Protein AF-A0A525K604-F1 (afdb_monomer)

Nearest PDB structures (foldseek):
  2cpt-assembly1_A  TM=3.201E-01  e=4.613E+00  Homo sapiens

Sequence (77 aa):
MVPLAAESAPVMWKRNLEVYEAAVRLATSGKMRGWESIREKLVQKGYRRVPDLLQGDKIRTVLDICCKAARDKKTEG

pLDDT: mean 70.15, std 12.9, range [40.34, 83.81]

Mean predicted aligned error: 10.95 Å

Solvent-accessible surface area (backbone atoms only — not comparable to full-atom values): 4435 Å² total; per-residue (Å²): 139,78,84,79,82,88,78,81,85,63,76,67,55,57,61,50,47,55,52,49,53,52,40,48,53,42,16,53,62,35,80,31,94,31,45,66,56,38,43,52,53,40,43,74,73,65,41,82,60,42,70,71,64,54,59,39,66,68,51,37,50,52,32,36,50,35,13,50,55,22,40,56,65,58,70,78,109

Structure (mmCIF, N/CA/C/O backbone):
data_AF-A0A525K604-F1
#
_entry.id   AF-A0A525K604-F1
#
loop_
_atom_site.group_PDB
_atom_site.id
_atom_site.type_symbol
_atom_site.label_atom_id
_atom_site.label_alt_id
_atom_site.label_comp_id
_atom_site.label_asym_id
_atom_site.label_entity_id
_atom_site.label_seq_id
_atom_site.pdbx_PDB_ins_code
_atom_site.Cartn_x
_atom_site.Cartn_y
_atom_site.Cartn_z
_atom_site.occupancy
_atom_site.B_iso_or_equiv
_atom_site.auth_seq_id
_atom_site.auth_comp_id
_atom_site.auth_asym_id
_atom_site.auth_atom_id
_atom_site.pdbx_PDB_model_num
ATOM 1 N N . MET A 1 1 ? 31.483 20.692 -27.817 1.00 40.34 1 MET A N 1
ATOM 2 C CA . MET A 1 1 ? 30.079 20.708 -27.354 1.00 40.34 1 MET A CA 1
ATOM 3 C C . MET A 1 1 ? 29.591 19.268 -27.414 1.00 40.34 1 MET A C 1
ATOM 5 O O . MET A 1 1 ? 29.347 18.773 -28.502 1.00 40.34 1 MET A O 1
ATOM 9 N N . VAL A 1 2 ? 29.638 18.545 -26.293 1.00 46.19 2 VAL A N 1
ATOM 10 C CA . VAL A 1 2 ? 29.346 17.100 -26.249 1.00 46.19 2 VAL A CA 1
ATOM 11 C C . VAL A 1 2 ? 27.947 16.934 -25.656 1.00 46.19 2 VAL A C 1
ATOM 13 O O . VAL A 1 2 ? 27.737 17.420 -24.543 1.00 46.19 2 VAL A O 1
ATOM 16 N N . PRO A 1 3 ? 26.977 16.323 -26.356 1.00 48.22 3 PRO A N 1
ATOM 17 C CA . PRO A 1 3 ? 25.690 16.045 -25.751 1.00 48.22 3 PRO A CA 1
ATOM 18 C C . PRO A 1 3 ? 25.853 14.932 -24.714 1.00 48.22 3 PRO A C 1
ATOM 20 O O . PRO A 1 3 ? 26.353 13.841 -24.981 1.00 48.22 3 PRO A O 1
ATOM 23 N N . LEU A 1 4 ? 25.451 15.296 -23.502 1.00 47.09 4 LEU A N 1
ATOM 24 C CA . LEU A 1 4 ? 25.302 14.495 -22.303 1.00 47.09 4 LEU A CA 1
ATOM 25 C C . LEU A 1 4 ? 24.381 13.300 -22.596 1.00 47.09 4 LEU A C 1
ATOM 27 O O . LEU A 1 4 ? 23.160 13.421 -22.523 1.00 47.09 4 LEU A O 1
ATOM 31 N N . ALA A 1 5 ? 24.962 12.148 -22.928 1.00 48.12 5 ALA A N 1
ATOM 32 C CA . ALA A 1 5 ? 24.253 10.874 -22.934 1.00 48.12 5 ALA A CA 1
ATOM 33 C C . ALA A 1 5 ? 23.946 10.471 -21.481 1.00 48.12 5 ALA A C 1
ATOM 35 O O . ALA A 1 5 ? 24.621 9.648 -20.868 1.00 48.12 5 ALA A O 1
ATOM 36 N N . ALA A 1 6 ? 22.926 11.109 -20.911 1.00 49.62 6 ALA A N 1
ATOM 37 C CA . ALA A 1 6 ? 22.271 10.716 -19.673 1.00 49.62 6 ALA A CA 1
ATOM 38 C C . ALA A 1 6 ? 21.326 9.538 -19.953 1.00 49.62 6 ALA A C 1
ATOM 40 O O . ALA A 1 6 ? 20.116 9.641 -19.780 1.00 49.62 6 ALA A O 1
ATOM 41 N N . GLU A 1 7 ? 21.856 8.421 -20.443 1.00 52.44 7 GLU A N 1
ATOM 42 C CA . GLU A 1 7 ? 21.034 7.279 -20.840 1.00 52.44 7 GLU A CA 1
ATOM 43 C C . GLU A 1 7 ? 21.646 5.981 -20.337 1.00 52.44 7 GLU A C 1
ATOM 45 O O . GLU A 1 7 ? 22.173 5.187 -21.106 1.00 52.44 7 GLU A O 1
ATOM 50 N N . SER A 1 8 ? 21.585 5.763 -19.021 1.00 54.19 8 SER A N 1
ATOM 51 C CA . SER A 1 8 ? 21.399 4.432 -18.423 1.00 54.19 8 SER A CA 1
ATOM 52 C C . SER A 1 8 ? 21.193 4.558 -16.909 1.00 54.19 8 SER A C 1
ATOM 54 O O . SER A 1 8 ? 22.111 4.911 -16.182 1.00 54.19 8 SER A O 1
ATOM 56 N N . ALA A 1 9 ? 19.974 4.216 -16.468 1.00 55.19 9 ALA A N 1
ATOM 57 C CA . ALA A 1 9 ? 19.377 4.324 -15.121 1.00 55.19 9 ALA A CA 1
ATOM 58 C C . ALA A 1 9 ? 18.781 5.717 -14.791 1.00 55.19 9 ALA A C 1
ATOM 60 O O . ALA A 1 9 ? 19.532 6.681 -14.707 1.00 55.19 9 ALA A O 1
ATOM 61 N N . PRO A 1 10 ? 17.437 5.861 -14.609 1.00 47.31 10 PRO A N 1
ATOM 62 C CA . PRO A 1 10 ? 16.588 4.962 -13.823 1.00 47.31 10 PRO A CA 1
ATOM 63 C C . PRO A 1 10 ? 15.164 4.758 -14.398 1.00 47.31 10 PRO A C 1
ATOM 65 O O . PRO A 1 10 ? 14.158 5.146 -13.800 1.00 47.31 10 PRO A O 1
ATOM 68 N N . VAL A 1 11 ? 15.024 4.101 -15.551 1.00 46.34 11 VAL A N 1
ATOM 69 C CA . VAL A 1 11 ? 13.684 3.725 -16.063 1.00 46.34 11 VAL A CA 1
ATOM 70 C C . VAL A 1 11 ? 12.956 2.728 -15.148 1.00 46.34 11 VAL A C 1
ATOM 72 O O . VAL A 1 11 ? 11.727 2.671 -15.156 1.00 46.34 11 VAL A O 1
ATOM 75 N N . MET A 1 12 ? 13.684 1.978 -14.307 1.00 47.50 12 MET A N 1
ATOM 76 C CA . MET A 1 12 ? 13.060 1.079 -13.328 1.00 47.50 12 MET A CA 1
ATOM 77 C C . MET A 1 12 ? 12.378 1.821 -12.174 1.00 47.50 12 MET A C 1
ATOM 79 O O . MET A 1 12 ? 11.305 1.392 -11.762 1.00 47.50 12 MET A O 1
ATOM 83 N N . TRP A 1 13 ? 12.931 2.934 -11.674 1.00 51.06 13 TRP A N 1
ATOM 84 C CA . TRP A 1 13 ? 12.330 3.627 -10.527 1.00 51.06 13 TRP A CA 1
ATOM 85 C C . TRP A 1 13 ? 11.034 4.345 -10.874 1.00 51.06 13 TRP A C 1
ATOM 87 O O . TRP A 1 13 ? 10.110 4.266 -10.078 1.00 51.06 13 TRP A O 1
ATOM 97 N N . LYS A 1 14 ? 10.909 4.972 -12.052 1.00 57.16 14 LYS A N 1
ATOM 98 C CA . LYS A 1 14 ? 9.664 5.673 -12.430 1.00 57.16 14 LYS A CA 1
ATOM 99 C C . LYS A 1 14 ? 8.460 4.729 -12.481 1.00 57.16 14 LYS A C 1
ATOM 101 O O . LYS A 1 14 ? 7.461 4.985 -11.824 1.00 57.16 14 LYS A O 1
ATOM 106 N N . ARG A 1 15 ? 8.596 3.582 -13.158 1.00 58.88 15 ARG A N 1
ATOM 107 C CA . ARG A 1 15 ? 7.520 2.574 -13.235 1.00 58.88 15 ARG A CA 1
ATOM 108 C C . ARG A 1 15 ? 7.211 1.945 -11.876 1.00 58.88 15 ARG A C 1
ATOM 110 O O . ARG A 1 15 ? 6.065 1.618 -11.593 1.00 58.88 15 ARG A O 1
ATOM 117 N N . ASN A 1 16 ? 8.225 1.786 -11.028 1.00 67.44 16 ASN A N 1
ATOM 118 C CA . ASN A 1 16 ? 8.046 1.296 -9.664 1.00 67.44 16 ASN A CA 1
ATOM 119 C C . ASN A 1 16 ? 7.354 2.340 -8.766 1.00 67.44 16 ASN A C 1
ATOM 121 O O . ASN A 1 16 ? 6.528 1.974 -7.935 1.00 67.44 16 ASN A O 1
ATOM 125 N N . LEU A 1 17 ? 7.640 3.630 -8.963 1.00 72.00 17 LEU A N 1
ATOM 126 C CA . LEU A 1 17 ? 7.003 4.733 -8.247 1.00 72.00 17 LEU A CA 1
ATOM 127 C C . LEU A 1 17 ? 5.512 4.815 -8.582 1.00 72.00 17 LEU A C 1
ATOM 129 O O . LEU A 1 17 ? 4.699 4.910 -7.674 1.00 72.00 17 LEU A O 1
ATOM 133 N N . GLU A 1 18 ? 5.144 4.677 -9.858 1.00 76.19 18 GLU A N 1
ATOM 134 C CA . GLU A 1 18 ? 3.738 4.667 -10.286 1.00 76.19 18 GLU A CA 1
ATOM 135 C C . GLU A 1 18 ? 2.951 3.510 -9.653 1.00 76.19 18 GLU A C 1
ATOM 137 O O . GLU A 1 18 ? 1.811 3.685 -9.219 1.00 76.19 18 GLU A O 1
ATOM 142 N N . VAL A 1 19 ? 3.569 2.326 -9.551 1.00 76.94 19 VAL A N 1
ATOM 143 C CA . VAL A 1 19 ? 2.980 1.169 -8.856 1.00 76.94 19 VAL A CA 1
ATOM 144 C C . VAL A 1 19 ? 2.809 1.461 -7.368 1.00 76.94 19 VAL A C 1
ATOM 146 O O . VAL A 1 19 ? 1.759 1.151 -6.807 1.00 76.94 19 VAL A O 1
ATOM 149 N N . TYR A 1 20 ? 3.815 2.064 -6.732 1.00 76.62 20 TYR A N 1
ATOM 150 C CA . TYR A 1 20 ? 3.762 2.432 -5.321 1.00 76.62 20 TYR A CA 1
ATOM 151 C C . TYR A 1 20 ? 2.700 3.504 -5.048 1.00 76.62 20 TYR A C 1
ATOM 153 O O . TYR A 1 20 ? 1.885 3.341 -4.147 1.00 76.62 20 TYR A O 1
ATOM 161 N N . GLU A 1 21 ? 2.631 4.559 -5.857 1.00 80.88 21 GLU A N 1
ATOM 162 C CA . GLU A 1 21 ? 1.595 5.587 -5.754 1.00 80.88 21 GLU A CA 1
ATOM 163 C C . GLU A 1 21 ? 0.198 5.004 -5.956 1.00 80.88 21 GLU A C 1
ATOM 165 O O . GLU A 1 21 ? -0.720 5.312 -5.193 1.00 80.88 21 GLU A O 1
ATOM 170 N N . ALA A 1 22 ? 0.019 4.131 -6.950 1.00 82.69 22 ALA A N 1
ATOM 171 C CA . ALA A 1 22 ? -1.248 3.446 -7.159 1.00 82.69 22 ALA A CA 1
ATOM 172 C C . ALA A 1 22 ? -1.603 2.547 -5.962 1.00 82.69 22 ALA A C 1
ATOM 174 O O . ALA A 1 22 ? -2.768 2.508 -5.557 1.00 82.69 22 ALA A O 1
ATOM 175 N N . ALA A 1 23 ? -0.613 1.875 -5.363 1.00 80.50 23 ALA A N 1
ATOM 176 C CA . ALA A 1 23 ? -0.787 1.077 -4.155 1.00 80.50 23 ALA A CA 1
ATOM 177 C C . ALA A 1 23 ? -1.238 1.936 -2.967 1.00 80.50 23 ALA A C 1
ATOM 179 O O . ALA A 1 23 ? -2.233 1.614 -2.318 1.00 80.50 23 ALA A O 1
ATOM 180 N N . VAL A 1 24 ? -0.558 3.059 -2.729 1.00 80.38 24 VAL A N 1
ATOM 181 C CA . VAL A 1 24 ? -0.883 4.006 -1.657 1.00 80.38 24 VAL A CA 1
ATOM 182 C C . VAL A 1 24 ? -2.268 4.607 -1.875 1.00 80.38 24 VAL A C 1
ATOM 184 O O . VAL A 1 24 ? -3.073 4.598 -0.954 1.00 80.38 24 VAL A O 1
ATOM 187 N N . ARG A 1 25 ? -2.625 5.037 -3.093 1.00 83.81 25 ARG A N 1
ATOM 188 C CA . ARG A 1 25 ? -3.986 5.531 -3.388 1.00 83.81 25 ARG A CA 1
ATOM 189 C C . ARG A 1 25 ? -5.062 4.485 -3.088 1.00 83.81 25 ARG A C 1
ATOM 191 O O . ARG A 1 25 ? -6.125 4.830 -2.575 1.00 83.81 25 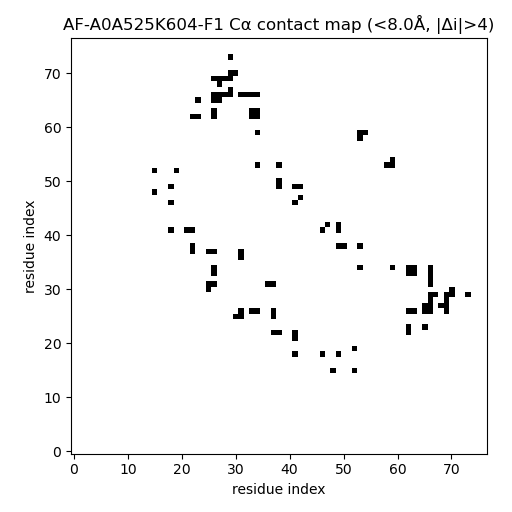ARG A O 1
ATOM 198 N N . LEU A 1 26 ? -4.805 3.213 -3.400 1.00 82.12 26 LEU A N 1
ATOM 199 C CA . LEU A 1 26 ? -5.728 2.119 -3.085 1.00 82.12 26 LEU A CA 1
A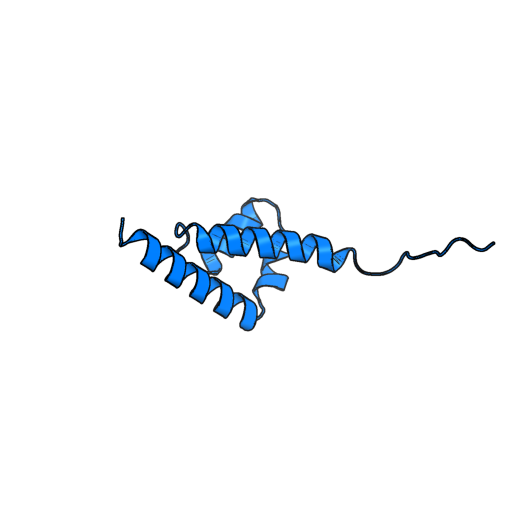TOM 200 C C . LEU A 1 26 ? -5.816 1.845 -1.578 1.00 82.12 26 LEU A C 1
ATOM 202 O O . LEU A 1 26 ? -6.920 1.589 -1.093 1.00 82.12 26 LEU A O 1
ATOM 206 N N . ALA A 1 27 ? -4.698 1.942 -0.853 1.00 81.81 27 ALA A 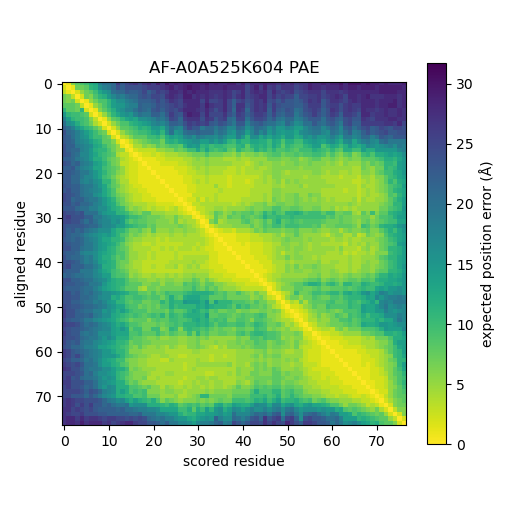N 1
ATOM 207 C CA . ALA A 1 27 ? -4.663 1.841 0.605 1.00 81.81 27 ALA A CA 1
ATOM 208 C C . ALA A 1 27 ? -5.467 2.974 1.256 1.00 81.81 27 ALA A C 1
ATOM 210 O O . ALA A 1 27 ? -6.376 2.717 2.043 1.00 81.81 27 ALA A O 1
ATOM 211 N N . THR A 1 28 ? -5.212 4.217 0.840 1.00 79.31 28 THR A N 1
ATOM 212 C CA . THR A 1 28 ? -5.874 5.426 1.348 1.00 79.31 28 THR A CA 1
ATOM 213 C C . THR A 1 28 ? -7.359 5.485 0.990 1.00 79.31 28 THR A C 1
ATOM 215 O O . THR A 1 28 ? -8.143 6.117 1.687 1.00 79.31 28 THR A O 1
ATOM 218 N N . SER A 1 29 ? -7.795 4.789 -0.065 1.00 79.75 29 SER A N 1
ATOM 219 C CA . SER A 1 29 ? -9.220 4.687 -0.401 1.00 79.75 29 SER A CA 1
ATOM 220 C C . SER A 1 29 ? -10.038 3.925 0.656 1.00 79.75 29 SER A C 1
ATOM 222 O O . SER A 1 29 ? -11.270 3.936 0.569 1.00 79.75 29 SER A O 1
ATOM 224 N N . GLY A 1 30 ? -9.399 3.188 1.577 1.00 70.38 30 GLY A N 1
ATOM 225 C CA . GLY A 1 30 ? -10.077 2.405 2.619 1.00 70.38 30 GLY A CA 1
ATOM 226 C C . GLY A 1 30 ? -10.943 1.256 2.082 1.00 70.38 30 GLY A C 1
ATOM 227 O O . GLY A 1 30 ? -11.681 0.626 2.831 1.00 70.38 30 GLY A O 1
ATOM 228 N N . LYS A 1 31 ? -10.883 0.979 0.770 1.00 75.25 31 LYS A N 1
ATOM 229 C CA . LYS A 1 31 ? -11.613 -0.117 0.103 1.00 75.25 31 LYS A CA 1
ATOM 230 C C . LYS A 1 31 ? -10.880 -1.457 0.191 1.00 75.25 31 LYS A C 1
ATOM 232 O O . LYS A 1 31 ? -11.443 -2.476 -0.190 1.00 75.25 31 LYS A O 1
ATOM 237 N N . MET A 1 32 ? -9.623 -1.449 0.624 1.00 77.62 32 MET A N 1
ATOM 238 C CA . MET A 1 32 ? -8.753 -2.623 0.659 1.00 77.62 32 MET A CA 1
ATOM 239 C C . MET A 1 32 ? -8.561 -3.084 2.101 1.00 77.62 32 MET A C 1
ATOM 241 O O . MET A 1 32 ? -8.316 -2.261 2.981 1.00 77.62 32 MET A O 1
ATOM 245 N N . ARG A 1 33 ? -8.664 -4.398 2.343 1.00 72.25 33 ARG A N 1
ATOM 246 C CA . ARG A 1 33 ? -8.464 -4.982 3.683 1.00 72.25 33 ARG A CA 1
ATOM 247 C C . ARG A 1 33 ? -6.992 -5.028 4.095 1.00 72.25 33 ARG A C 1
ATOM 249 O O . ARG A 1 33 ? -6.737 -5.062 5.291 1.00 72.25 33 ARG A O 1
ATOM 256 N N . GLY A 1 34 ? -6.069 -4.998 3.135 1.00 77.19 34 GLY A N 1
ATOM 257 C CA . GLY A 1 34 ? -4.629 -5.001 3.373 1.00 77.19 34 GLY A CA 1
ATOM 258 C C . GLY A 1 34 ? -3.823 -4.943 2.074 1.00 77.19 34 GLY A C 1
ATOM 259 O O . GLY A 1 34 ? -4.381 -4.857 0.973 1.00 77.19 34 GLY A O 1
ATOM 260 N N . TRP A 1 35 ? -2.498 -5.013 2.211 1.00 78.25 35 TRP A N 1
ATOM 261 C CA . TRP A 1 35 ? -1.544 -4.928 1.100 1.00 78.25 35 TRP A CA 1
ATOM 262 C C . TRP A 1 35 ? -1.726 -6.038 0.047 1.00 78.25 35 TRP A C 1
ATOM 264 O O . TRP A 1 35 ? -1.460 -5.806 -1.131 1.00 78.25 35 TRP A O 1
ATOM 274 N N . GLU A 1 36 ? -2.242 -7.211 0.429 1.00 80.19 36 GLU A N 1
ATOM 275 C CA . GLU A 1 36 ? -2.526 -8.324 -0.489 1.00 80.19 36 GLU A CA 1
ATOM 276 C C . GLU A 1 36 ? -3.629 -7.982 -1.501 1.00 80.19 36 GLU A C 1
ATOM 278 O O . GLU A 1 36 ? -3.460 -8.199 -2.700 1.00 80.19 36 GLU A O 1
ATOM 283 N N . SER A 1 37 ? -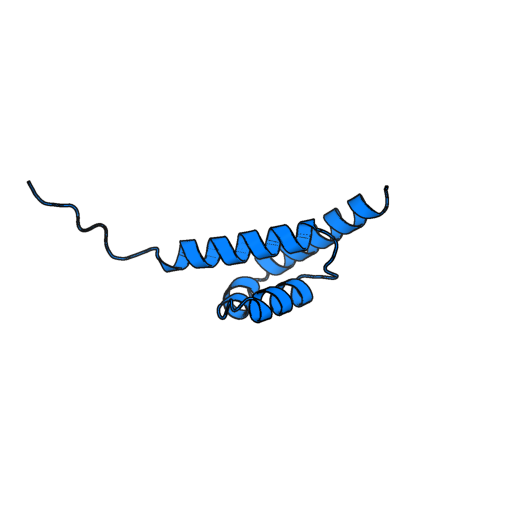4.726 -7.358 -1.053 1.00 82.81 37 SER A N 1
ATOM 284 C CA . SER A 1 37 ? -5.808 -6.914 -1.948 1.00 82.81 37 SER A CA 1
ATOM 285 C C . SER A 1 37 ? -5.339 -5.806 -2.894 1.00 82.81 37 SER A C 1
ATOM 287 O O . SER A 1 37 ? -5.749 -5.737 -4.053 1.00 82.81 37 SER A O 1
ATOM 289 N N . ILE A 1 38 ? -4.447 -4.938 -2.409 1.00 82.19 38 ILE A N 1
ATOM 290 C CA . ILE A 1 38 ? -3.817 -3.895 -3.222 1.00 82.19 38 ILE A CA 1
ATOM 291 C C . ILE A 1 38 ? -2.929 -4.535 -4.290 1.00 82.19 38 ILE A C 1
ATOM 293 O O . ILE A 1 38 ? -3.019 -4.164 -5.462 1.00 82.19 38 ILE A O 1
ATOM 297 N N . ARG A 1 39 ? -2.119 -5.529 -3.904 1.00 80.56 39 ARG A N 1
ATOM 298 C CA . ARG A 1 39 ? -1.278 -6.298 -4.822 1.00 80.56 39 ARG A CA 1
ATOM 299 C C . ARG A 1 39 ? -2.110 -6.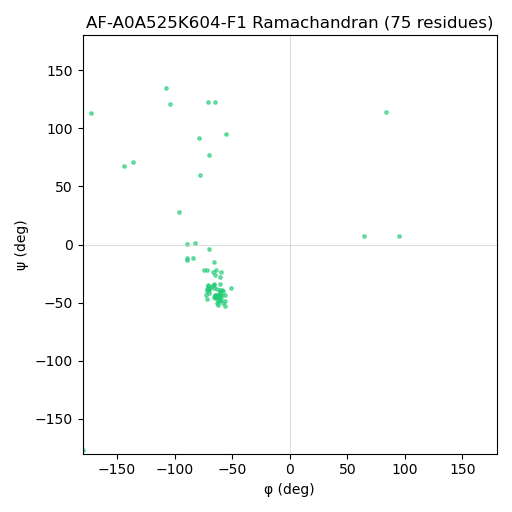927 -5.931 1.00 80.56 39 ARG A C 1
ATOM 301 O O . ARG A 1 39 ? -1.797 -6.721 -7.099 1.00 80.56 39 ARG A O 1
ATOM 308 N N . GLU A 1 40 ? -3.164 -7.656 -5.581 1.00 82.31 40 GLU A N 1
ATOM 309 C CA . GLU A 1 40 ? -4.027 -8.328 -6.555 1.00 82.31 40 GLU A CA 1
ATOM 310 C C . GLU A 1 40 ? -4.644 -7.335 -7.546 1.00 82.31 40 GLU A C 1
ATOM 312 O O . GLU A 1 40 ? -4.598 -7.549 -8.757 1.00 82.31 40 GLU A O 1
ATOM 317 N N . LYS A 1 41 ? -5.131 -6.189 -7.059 1.00 83.44 41 LYS A N 1
ATOM 318 C CA . LYS A 1 41 ? -5.735 -5.166 -7.919 1.00 83.44 41 LYS A CA 1
ATOM 319 C C . LYS A 1 41 ? -4.735 -4.497 -8.858 1.00 83.44 41 LYS A C 1
ATOM 321 O O . LYS A 1 41 ? -5.077 -4.152 -9.988 1.00 83.44 41 LYS A O 1
ATOM 326 N N . LEU A 1 42 ? -3.499 -4.301 -8.404 1.00 80.56 42 LEU A N 1
ATOM 327 C CA . LEU A 1 42 ? -2.431 -3.789 -9.258 1.00 80.56 42 LEU A CA 1
ATOM 328 C C . LEU A 1 42 ? -2.013 -4.839 -10.297 1.00 80.56 42 LEU A C 1
ATOM 330 O O . LEU A 1 42 ? -1.826 -4.501 -11.463 1.00 80.56 42 LEU A O 1
ATOM 334 N N . VAL A 1 43 ? -1.946 -6.118 -9.922 1.00 82.31 43 VAL A N 1
ATOM 335 C CA . VAL A 1 43 ? -1.703 -7.206 -10.881 1.00 82.31 43 VAL A CA 1
ATOM 336 C C . VAL A 1 43 ? -2.820 -7.261 -11.931 1.00 82.31 43 VAL A C 1
ATOM 338 O O . VAL A 1 43 ? -2.512 -7.303 -13.119 1.00 82.31 43 VAL A O 1
ATOM 341 N N . GLN A 1 44 ? -4.095 -7.150 -11.531 1.00 81.69 44 GLN A N 1
ATOM 342 C CA . GLN A 1 44 ? -5.234 -7.063 -12.461 1.00 81.69 44 GLN A CA 1
ATOM 343 C C . GLN A 1 44 ? -5.157 -5.847 -13.394 1.00 81.69 44 GLN A C 1
ATOM 345 O O . GLN A 1 44 ? -5.549 -5.937 -14.553 1.00 81.69 44 GLN A O 1
ATOM 350 N N . LYS A 1 45 ? -4.615 -4.715 -12.927 1.00 78.94 45 LYS A N 1
ATOM 351 C CA . LYS A 1 45 ? -4.355 -3.533 -13.767 1.00 78.94 45 LYS A CA 1
ATOM 352 C C . LYS A 1 45 ? -3.212 -3.720 -14.777 1.00 78.94 45 LYS A C 1
ATOM 354 O O . LYS A 1 45 ? -2.959 -2.814 -15.564 1.00 78.94 45 LYS 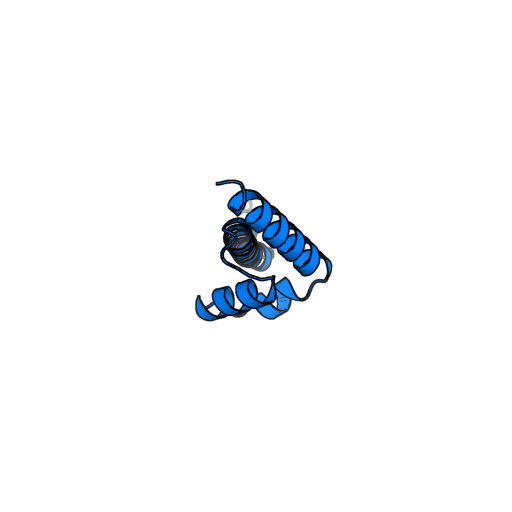A O 1
ATOM 359 N N . GLY A 1 46 ? -2.520 -4.860 -14.762 1.00 76.50 46 GLY A N 1
ATOM 360 C CA . GLY A 1 46 ? -1.410 -5.164 -15.667 1.00 76.50 46 GLY A CA 1
ATOM 361 C C . GLY A 1 46 ? -0.030 -4.845 -15.091 1.00 76.50 46 GLY A C 1
ATOM 362 O O . GLY A 1 46 ? 0.979 -4.970 -15.789 1.00 76.50 46 GLY A O 1
ATOM 363 N N . TYR A 1 47 ? 0.064 -4.471 -13.812 1.00 72.50 47 TYR A N 1
ATOM 364 C CA . TYR A 1 47 ? 1.354 -4.218 -13.181 1.00 72.50 47 TYR A CA 1
ATOM 365 C C . TYR A 1 47 ? 2.026 -5.552 -12.793 1.00 72.50 47 TYR A C 1
ATOM 367 O O . TYR A 1 47 ? 1.843 -6.091 -11.704 1.00 72.50 47 TYR A O 1
ATOM 375 N N . ARG A 1 48 ? 2.850 -6.100 -13.696 1.00 65.50 48 ARG A N 1
ATOM 376 C CA . ARG A 1 48 ? 3.570 -7.380 -13.501 1.00 65.50 48 ARG A CA 1
ATOM 377 C C . ARG A 1 48 ? 4.617 -7.368 -12.375 1.00 65.50 48 ARG A C 1
ATOM 379 O O . ARG A 1 48 ? 4.904 -8.418 -11.816 1.00 65.50 48 ARG A O 1
ATOM 386 N N . ARG A 1 49 ? 5.185 -6.203 -12.033 1.00 66.81 49 ARG A N 1
ATOM 387 C CA . ARG A 1 49 ? 6.263 -6.046 -11.024 1.00 66.81 49 ARG A CA 1
ATOM 388 C C . ARG A 1 49 ? 5.781 -5.814 -9.592 1.00 66.81 49 ARG A C 1
ATOM 390 O O . ARG A 1 49 ? 6.589 -5.678 -8.681 1.00 66.81 49 ARG A O 1
ATOM 397 N N . VAL A 1 50 ? 4.472 -5.781 -9.380 1.00 68.88 50 VAL A N 1
ATOM 398 C CA . VAL A 1 50 ? 3.870 -5.577 -8.057 1.00 68.88 50 VAL A CA 1
ATOM 399 C C . VAL A 1 50 ? 4.343 -6.598 -7.018 1.00 68.88 50 VAL A C 1
A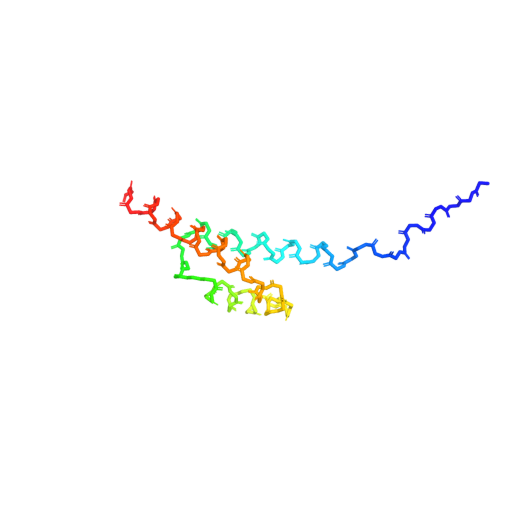TOM 401 O O . VAL A 1 50 ? 4.623 -6.167 -5.903 1.00 68.88 50 VAL A O 1
ATOM 404 N N . PRO A 1 51 ? 4.452 -7.911 -7.320 1.00 63.19 51 PRO A N 1
ATOM 405 C CA . PRO A 1 51 ? 4.899 -8.892 -6.334 1.00 63.19 51 PRO A CA 1
ATOM 406 C C . PRO A 1 51 ? 6.303 -8.606 -5.813 1.00 63.19 51 PRO A C 1
ATOM 408 O O . PRO A 1 51 ? 6.521 -8.752 -4.620 1.00 63.19 51 PRO A O 1
ATOM 411 N N . ASP A 1 52 ? 7.196 -8.173 -6.703 1.00 67.44 52 ASP A N 1
ATOM 412 C CA . ASP A 1 52 ? 8.609 -7.888 -6.438 1.00 67.44 52 ASP A CA 1
ATOM 413 C C . ASP A 1 52 ? 8.764 -6.594 -5.627 1.00 67.44 52 ASP A C 1
ATOM 415 O O . ASP A 1 52 ? 9.484 -6.529 -4.635 1.00 67.44 52 ASP A O 1
ATOM 419 N N . LEU A 1 53 ? 7.998 -5.562 -6.000 1.00 66.94 53 LEU A N 1
ATOM 420 C CA . LEU A 1 53 ? 8.025 -4.267 -5.328 1.00 66.94 53 LEU A CA 1
ATOM 421 C C . LEU A 1 53 ? 7.371 -4.327 -3.940 1.00 66.94 53 LEU A C 1
ATOM 423 O O . LEU A 1 53 ? 7.928 -3.835 -2.965 1.00 66.94 53 LEU A O 1
ATOM 427 N N . LEU A 1 54 ? 6.192 -4.946 -3.837 1.00 67.06 54 LEU A N 1
ATOM 428 C CA . LEU A 1 54 ? 5.431 -5.055 -2.588 1.00 67.06 54 LEU A CA 1
ATOM 429 C C . LEU A 1 54 ? 5.914 -6.201 -1.685 1.00 67.06 54 LEU A C 1
ATOM 431 O O . LEU A 1 54 ? 5.334 -6.421 -0.620 1.00 67.06 54 LEU A O 1
ATOM 435 N N . GLN A 1 55 ? 6.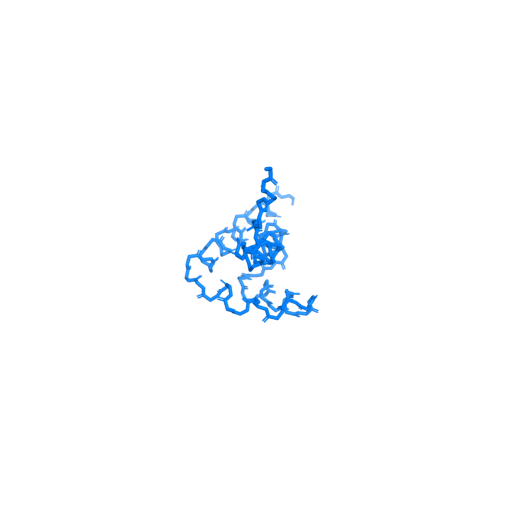950 -6.946 -2.084 1.00 68.12 55 GLN A N 1
ATOM 436 C CA . GLN A 1 55 ? 7.545 -7.979 -1.234 1.00 68.12 55 GLN A CA 1
ATOM 437 C C . GLN A 1 55 ? 8.339 -7.397 -0.067 1.00 68.12 55 GLN A C 1
ATOM 439 O O . GLN A 1 55 ? 8.533 -8.090 0.928 1.00 68.12 55 GLN A O 1
ATOM 444 N N . GLY A 1 56 ? 8.778 -6.139 -0.170 1.00 73.81 56 GLY A N 1
ATOM 445 C CA . GLY A 1 56 ? 9.522 -5.478 0.893 1.00 73.81 56 GLY A CA 1
ATOM 446 C C . GLY A 1 56 ? 8.675 -5.297 2.152 1.00 73.81 56 GLY A C 1
ATOM 447 O O . GLY A 1 56 ? 7.645 -4.623 2.119 1.00 73.81 56 GLY A O 1
ATOM 448 N N . ASP A 1 57 ? 9.147 -5.829 3.280 1.00 76.62 57 ASP A N 1
ATOM 449 C CA . ASP A 1 57 ? 8.495 -5.735 4.597 1.00 76.62 57 ASP A CA 1
ATOM 450 C C . ASP A 1 57 ? 8.116 -4.297 4.988 1.00 76.62 57 ASP A C 1
ATOM 452 O O . ASP A 1 57 ? 7.027 -4.037 5.508 1.00 76.62 57 ASP A O 1
ATOM 456 N N . LYS A 1 58 ? 8.970 -3.326 4.639 1.00 76.25 58 LYS A N 1
ATOM 457 C CA . LYS A 1 58 ? 8.686 -1.895 4.823 1.00 76.25 58 LYS A CA 1
ATOM 458 C C . LYS A 1 58 ? 7.451 -1.440 4.045 1.00 76.25 58 LYS A C 1
ATOM 460 O O . LYS A 1 58 ? 6.624 -0.720 4.592 1.00 76.25 58 LYS A O 1
ATOM 465 N N . ILE A 1 59 ? 7.302 -1.862 2.789 1.00 76.25 59 ILE A N 1
ATOM 466 C CA . ILE A 1 59 ? 6.167 -1.454 1.953 1.00 76.25 59 ILE A CA 1
ATOM 467 C C . ILE A 1 59 ? 4.882 -2.125 2.432 1.00 76.25 59 ILE A C 1
ATOM 469 O O . ILE A 1 59 ? 3.852 -1.461 2.511 1.00 76.25 59 ILE A O 1
ATOM 473 N N . ARG A 1 60 ? 4.946 -3.403 2.825 1.00 79.69 60 ARG A N 1
ATOM 474 C CA . ARG A 1 60 ? 3.811 -4.087 3.462 1.00 79.69 60 ARG A CA 1
ATOM 475 C C . ARG A 1 60 ? 3.337 -3.338 4.699 1.00 79.69 60 ARG A C 1
ATOM 477 O O . ARG A 1 60 ? 2.150 -3.055 4.809 1.00 79.69 60 ARG A O 1
ATOM 484 N N . THR A 1 61 ? 4.270 -2.961 5.571 1.00 81.75 61 THR A N 1
ATOM 485 C CA . THR A 1 61 ? 3.976 -2.221 6.803 1.00 81.75 61 THR A CA 1
ATOM 486 C C . THR A 1 61 ? 3.347 -0.862 6.505 1.00 81.75 61 THR A C 1
ATOM 488 O O . THR A 1 61 ? 2.315 -0.527 7.076 1.00 81.75 61 THR A O 1
ATOM 491 N N . VAL A 1 62 ? 3.910 -0.093 5.567 1.00 81.69 62 VAL A N 1
ATOM 492 C CA . VAL A 1 62 ? 3.356 1.215 5.179 1.00 81.69 62 VAL A CA 1
ATOM 493 C C . VAL A 1 62 ? 1.957 1.073 4.580 1.00 81.69 62 VAL A C 1
ATOM 495 O O . VAL A 1 62 ? 1.060 1.820 4.958 1.00 81.69 62 VAL A O 1
ATOM 498 N N . LEU A 1 63 ? 1.737 0.103 3.690 1.00 80.06 63 LEU A N 1
ATOM 499 C CA . LEU A 1 63 ? 0.4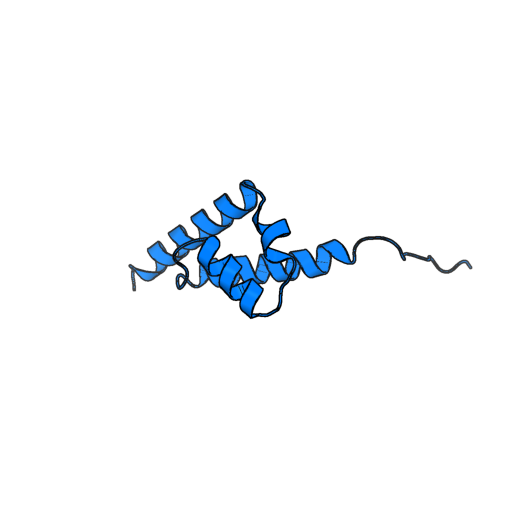18 -0.136 3.104 1.00 80.06 63 LEU A CA 1
ATOM 500 C C . LEU A 1 63 ? -0.603 -0.602 4.144 1.00 80.06 63 LEU A C 1
ATOM 502 O O . LEU A 1 63 ? -1.753 -0.178 4.075 1.00 80.06 63 LEU A O 1
ATOM 506 N N . ASP A 1 64 ? -0.200 -1.431 5.108 1.00 81.38 64 ASP A N 1
ATOM 507 C CA . ASP A 1 64 ? -1.059 -1.869 6.210 1.00 81.38 64 ASP A CA 1
ATOM 508 C C . ASP A 1 64 ? -1.451 -0.697 7.120 1.00 81.38 64 ASP A C 1
ATOM 510 O O . ASP A 1 64 ? -2.634 -0.512 7.411 1.00 81.38 64 ASP A O 1
ATOM 514 N N . ILE A 1 65 ? -0.487 0.161 7.480 1.00 83.25 65 ILE A N 1
ATOM 515 C CA . ILE A 1 65 ? -0.734 1.402 8.228 1.00 83.25 65 ILE A CA 1
ATOM 516 C C . ILE A 1 65 ? -1.675 2.318 7.441 1.00 83.25 65 ILE A C 1
ATOM 518 O O . ILE A 1 65 ? -2.659 2.800 7.999 1.00 83.25 65 ILE A O 1
ATOM 522 N N . CYS A 1 66 ? -1.432 2.528 6.144 1.00 82.12 66 CYS A N 1
ATOM 523 C CA . CYS A 1 66 ? -2.306 3.339 5.295 1.00 82.12 66 CYS A CA 1
ATOM 524 C C . CYS A 1 66 ? -3.721 2.751 5.200 1.00 82.12 66 CYS A C 1
ATOM 526 O O . CYS A 1 66 ? -4.691 3.499 5.294 1.00 82.12 66 CYS A O 1
ATOM 528 N N . CYS A 1 67 ? -3.860 1.431 5.054 1.00 81.44 67 CYS A N 1
ATOM 529 C CA . CYS A 1 67 ? -5.154 0.746 5.049 1.00 81.44 67 CYS A CA 1
ATOM 530 C C . CYS A 1 67 ? -5.894 0.910 6.381 1.00 81.44 67 CYS A C 1
ATOM 532 O O . CYS A 1 67 ? -7.094 1.185 6.377 1.00 81.44 67 CYS A O 1
ATOM 534 N N . LYS A 1 68 ? -5.198 0.757 7.513 1.00 81.88 68 LYS A N 1
ATOM 535 C CA . LYS A 1 68 ? -5.763 0.961 8.854 1.00 81.88 68 LYS A CA 1
ATOM 536 C C . LYS A 1 68 ? -6.215 2.403 9.045 1.00 81.88 68 LYS A C 1
ATOM 538 O O . LYS A 1 68 ? -7.382 2.621 9.344 1.00 81.88 68 LYS A O 1
ATOM 543 N N . ALA A 1 69 ? -5.343 3.368 8.763 1.00 81.00 69 ALA A N 1
ATOM 544 C CA . ALA A 1 69 ? -5.652 4.793 8.864 1.00 81.00 69 ALA A CA 1
ATOM 545 C C . ALA A 1 69 ? -6.831 5.205 7.964 1.00 81.00 69 ALA A C 1
ATOM 547 O O . ALA A 1 69 ? -7.674 6.006 8.356 1.00 81.00 69 ALA A O 1
ATOM 548 N N . ALA A 1 70 ? -6.921 4.645 6.755 1.00 79.81 70 ALA A N 1
ATOM 549 C CA . ALA A 1 70 ? -8.019 4.924 5.837 1.00 79.81 70 ALA A CA 1
ATOM 550 C C . ALA A 1 70 ? -9.351 4.310 6.275 1.00 79.81 70 ALA A C 1
ATOM 552 O O . ALA A 1 70 ? -10.400 4.897 6.021 1.00 79.81 70 ALA A O 1
ATOM 553 N N . ARG A 1 71 ? -9.325 3.125 6.895 1.00 72.62 71 ARG A N 1
ATOM 554 C CA . ARG A 1 71 ? -10.525 2.493 7.462 1.00 72.62 71 ARG A CA 1
ATOM 555 C C . ARG A 1 71 ? -11.018 3.240 8.689 1.00 72.62 71 ARG A C 1
ATOM 557 O O . ARG A 1 71 ? -12.219 3.449 8.794 1.00 72.62 71 ARG A O 1
ATOM 564 N N . ASP A 1 72 ? -10.099 3.667 9.544 1.00 71.75 72 ASP A N 1
ATOM 565 C CA . ASP A 1 72 ? -10.391 4.470 10.730 1.00 71.75 72 ASP A CA 1
ATOM 566 C C . ASP A 1 72 ? -11.097 5.777 10.334 1.00 71.75 72 ASP A C 1
ATOM 568 O O . ASP A 1 72 ? -12.238 6.016 10.721 1.00 71.75 72 ASP A O 1
ATOM 572 N N . LYS A 1 73 ? -10.528 6.507 9.362 1.00 65.06 73 LYS A N 1
ATOM 573 C CA . LYS A 1 73 ? -11.148 7.708 8.773 1.00 65.06 73 LYS A CA 1
ATOM 574 C C . LYS A 1 73 ? -12.509 7.490 8.117 1.00 65.06 73 LYS A C 1
ATOM 576 O O . LYS A 1 73 ? -13.245 8.451 7.927 1.00 65.06 73 LYS A O 1
ATOM 581 N N . LYS A 1 74 ? -12.825 6.268 7.687 1.00 57.12 74 LYS A N 1
ATOM 582 C CA . LYS A 1 74 ? -14.107 5.956 7.044 1.00 57.12 74 LYS A CA 1
ATOM 583 C C . LYS A 1 74 ? -15.190 5.543 8.035 1.00 57.12 74 LYS A C 1
ATOM 585 O O . LYS A 1 74 ? -16.337 5.422 7.622 1.00 57.12 74 LYS A O 1
ATOM 590 N N . THR A 1 75 ? -14.817 5.276 9.285 1.00 51.12 75 THR A N 1
ATOM 591 C CA . THR A 1 75 ? -15.745 4.912 10.359 1.00 51.12 75 THR A CA 1
ATOM 592 C C . THR A 1 75 ? -16.271 6.142 11.108 1.00 51.12 75 THR A C 1
ATOM 594 O O . THR A 1 75 ? -17.268 6.025 11.808 1.00 51.12 75 THR A O 1
ATOM 597 N N . GLU A 1 76 ? -15.666 7.318 10.909 1.00 47.53 76 GLU A N 1
ATOM 598 C CA . GLU A 1 76 ? -16.127 8.610 11.448 1.00 47.53 76 GLU A CA 1
ATOM 599 C C . GLU A 1 76 ? -16.973 9.436 10.451 1.00 47.53 76 GLU A C 1
ATOM 601 O O . GLU A 1 76 ? -16.956 10.666 10.490 1.00 47.53 76 GLU A O 1
ATOM 606 N N . GLY A 1 77 ? -17.681 8.783 9.521 1.00 40.69 77 GLY A N 1
ATOM 607 C CA . GLY A 1 77 ? -18.549 9.438 8.531 1.00 40.69 77 GLY A CA 1
ATOM 608 C C . GLY A 1 77 ? -19.977 8.929 8.570 1.00 40.69 77 GLY A C 1
ATOM 609 O O . GLY A 1 77 ? -20.138 7.688 8.537 1.00 40.69 77 GLY A O 1
#

Foldseek 3Di:
DDDPPPPDDDPPVVLLVVLLVQLLVVLLCLPDPFSVSSLVVSVVVVSPCSCVSCVDPVSRVVSRVSNVVNVVVVVVD

Radius of gyration: 15.9 Å; Cα contacts (8 Å, |Δi|>4): 59; chains: 1; bounding box: 49×30×39 Å

Secondary structure (DSSP, 8-state):
-------SS-HHHHHHHHHHHHHHHHHHTT--SSHHHHHHHHHHTT-TTHHHHTTSHHHHHHHHHHHHHHHHHHH--